Protein AF-A0A935HG42-F1 (afdb_monomer)

Foldseek 3Di:
DPCVCVCVVDPPCPCVFWDFPDWDWDADPVPRAIAIETEIEGDPDDPDPDPPVLQPQPDWDWDWDWDDDDPNHIYIYTYIHTDRDD

Structure (mmCIF, N/CA/C/O backbone):
data_AF-A0A935HG42-F1
#
_entry.id   AF-A0A935HG42-F1
#
loop_
_atom_site.group_PDB
_atom_site.id
_atom_site.type_symbol
_atom_site.label_atom_id
_atom_site.label_alt_id
_atom_site.label_comp_id
_atom_site.label_asym_id
_atom_site.label_entity_id
_atom_site.label_seq_id
_atom_site.pdbx_PDB_ins_code
_atom_site.Cartn_x
_atom_site.Cartn_y
_atom_site.Cartn_z
_atom_site.occupancy
_atom_site.B_iso_or_equiv
_atom_site.auth_seq_id
_atom_site.auth_comp_id
_atom_site.auth_asym_id
_atom_site.auth_atom_id
_atom_site.pdbx_PDB_model_num
ATOM 1 N N . MET A 1 1 ? 5.331 -12.607 5.551 1.00 55.34 1 MET A N 1
ATOM 2 C CA . MET A 1 1 ? 3.866 -12.458 5.442 1.00 55.34 1 MET A CA 1
ATOM 3 C C . MET A 1 1 ? 3.488 -12.852 4.031 1.00 55.34 1 MET A C 1
ATOM 5 O O . MET A 1 1 ? 4.119 -12.354 3.111 1.00 55.34 1 MET A O 1
ATOM 9 N N . ASP A 1 2 ? 2.535 -13.763 3.865 1.00 68.50 2 ASP A N 1
ATOM 10 C CA . ASP A 1 2 ? 2.042 -14.147 2.540 1.00 68.50 2 ASP A CA 1
ATOM 11 C C . ASP A 1 2 ? 1.149 -13.022 1.994 1.00 68.50 2 ASP A C 1
ATOM 13 O O . ASP A 1 2 ? 0.029 -12.824 2.463 1.00 68.50 2 ASP A O 1
ATOM 17 N N . THR A 1 3 ? 1.660 -12.238 1.045 1.00 74.50 3 THR A N 1
ATOM 18 C CA . THR A 1 3 ? 0.928 -11.133 0.390 1.00 74.50 3 THR A CA 1
ATOM 19 C C . THR A 1 3 ? 0.284 -11.561 -0.930 1.00 74.50 3 THR A C 1
ATOM 21 O O . THR A 1 3 ? -0.354 -10.753 -1.605 1.00 74.50 3 THR A O 1
ATOM 24 N N . SER A 1 4 ? 0.385 -12.850 -1.265 1.00 77.06 4 SER A N 1
ATOM 25 C CA . SER A 1 4 ? -0.044 -13.480 -2.518 1.00 77.06 4 SER A CA 1
ATOM 26 C C . SER A 1 4 ? -1.491 -13.146 -2.906 1.00 77.06 4 SER A C 1
ATOM 28 O O . SER A 1 4 ? -1.796 -12.950 -4.078 1.00 77.06 4 SER A O 1
ATOM 30 N N . TYR A 1 5 ? -2.384 -13.004 -1.923 1.00 83.69 5 TYR A N 1
ATOM 31 C CA . TYR A 1 5 ? -3.798 -12.703 -2.162 1.00 83.69 5 TYR A CA 1
ATOM 32 C C . TYR A 1 5 ? -4.099 -11.216 -2.376 1.00 83.69 5 TYR A C 1
ATOM 34 O O . TYR A 1 5 ? -5.102 -10.882 -3.002 1.00 83.69 5 TYR A O 1
ATOM 42 N N . ILE A 1 6 ? -3.246 -10.312 -1.888 1.00 84.50 6 ILE A N 1
ATOM 43 C CA . ILE A 1 6 ? -3.478 -8.862 -1.983 1.00 84.50 6 ILE A CA 1
ATOM 44 C C . ILE A 1 6 ? -3.367 -8.380 -3.425 1.00 84.50 6 ILE A C 1
ATOM 46 O O . ILE A 1 6 ? -4.134 -7.512 -3.834 1.00 84.50 6 ILE A O 1
ATOM 50 N N . GLY A 1 7 ? -2.499 -9.001 -4.226 1.00 84.81 7 GLY A N 1
ATOM 51 C CA . GLY A 1 7 ? -2.373 -8.686 -5.648 1.00 84.81 7 GLY A CA 1
ATOM 52 C C . GLY A 1 7 ? -3.675 -8.837 -6.442 1.00 84.81 7 GLY A C 1
ATOM 53 O O . GLY A 1 7 ? -3.828 -8.174 -7.460 1.00 84.81 7 GLY A O 1
ATOM 54 N N . HIS A 1 8 ? -4.637 -9.639 -5.968 1.00 86.38 8 HIS A N 1
ATOM 55 C CA . HIS A 1 8 ? -5.951 -9.773 -6.607 1.00 86.38 8 HIS A CA 1
ATOM 56 C C . HIS A 1 8 ? -6.897 -8.593 -6.346 1.00 86.38 8 HIS A C 1
ATOM 58 O O . HIS A 1 8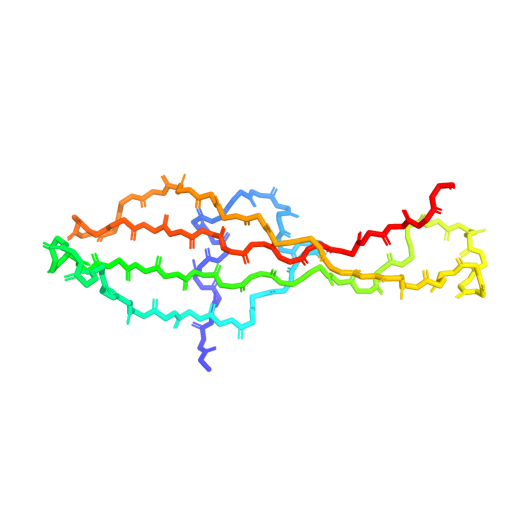 ? -7.851 -8.414 -7.099 1.00 86.38 8 HIS A O 1
ATOM 64 N N . PHE A 1 9 ? -6.658 -7.814 -5.289 1.00 85.81 9 PHE A N 1
ATOM 65 C CA . PHE A 1 9 ? -7.449 -6.622 -4.963 1.00 85.81 9 PHE A CA 1
ATOM 66 C C . PHE A 1 9 ? -6.871 -5.349 -5.580 1.00 85.81 9 PHE A C 1
ATOM 68 O O . PHE A 1 9 ? -7.555 -4.334 -5.634 1.00 85.81 9 PHE A O 1
ATOM 75 N N . LEU A 1 10 ? -5.620 -5.402 -6.037 1.00 87.56 10 LEU A N 1
ATOM 76 C CA . LEU A 1 10 ? -4.947 -4.275 -6.659 1.00 87.56 10 LEU A CA 1
ATOM 77 C C . LEU A 1 10 ? -5.213 -4.239 -8.171 1.00 87.56 10 LEU A C 1
ATOM 79 O O . LEU A 1 10 ? -5.470 -5.278 -8.788 1.00 87.56 10 LEU A O 1
ATOM 83 N N . PRO A 1 11 ? -5.109 -3.056 -8.800 1.00 86.38 11 PRO A N 1
ATOM 84 C CA . PRO A 1 11 ? -5.168 -2.936 -10.248 1.00 86.38 11 PRO A CA 1
ATOM 85 C C . PRO A 1 11 ? -4.197 -3.894 -10.945 1.00 86.38 11 PRO A C 1
ATOM 87 O O . PRO A 1 11 ? -3.031 -4.034 -10.558 1.00 86.38 11 PRO A O 1
ATOM 90 N N . LYS A 1 12 ? -4.676 -4.539 -12.014 1.00 87.12 12 LYS A N 1
ATOM 91 C CA . LYS A 1 12 ? -3.858 -5.456 -12.810 1.00 87.12 12 LYS A CA 1
ATOM 92 C C . LYS A 1 12 ? -2.616 -4.726 -13.334 1.00 87.12 12 LYS A C 1
ATOM 94 O O . LYS A 1 12 ? -2.727 -3.646 -13.903 1.00 87.12 12 LYS A O 1
ATOM 99 N N . GLY A 1 13 ? -1.456 -5.343 -13.141 1.00 84.88 13 GLY A N 1
ATOM 100 C CA . GLY A 1 13 ? -0.161 -4.820 -13.575 1.00 84.88 13 GLY A CA 1
ATOM 101 C C . GLY A 1 13 ? 0.494 -3.813 -12.631 1.00 84.88 13 GLY A C 1
ATOM 102 O O . GLY A 1 13 ? 1.643 -3.444 -12.845 1.00 84.88 13 GLY A O 1
ATOM 103 N N . LEU A 1 14 ? -0.159 -3.417 -11.530 1.00 87.81 14 LEU A N 1
ATOM 104 C CA . LEU A 1 14 ? 0.465 -2.527 -10.542 1.00 87.81 14 LEU A CA 1
ATOM 105 C C . LEU A 1 14 ? 1.721 -3.160 -9.919 1.00 87.81 14 LEU A C 1
ATOM 107 O O . LEU A 1 14 ? 2.770 -2.526 -9.839 1.00 87.81 14 LEU A O 1
ATOM 111 N N . LEU A 1 15 ? 1.634 -4.440 -9.549 1.00 89.00 15 LEU A N 1
ATOM 112 C CA . LEU A 1 15 ? 2.741 -5.192 -8.942 1.00 89.00 15 LEU A CA 1
ATOM 113 C C . LEU A 1 15 ? 3.831 -5.621 -9.938 1.00 89.00 15 LEU A C 1
ATOM 115 O O . LEU A 1 15 ? 4.815 -6.258 -9.552 1.00 89.00 15 LEU A O 1
ATOM 119 N N . GLU A 1 16 ? 3.670 -5.295 -11.223 1.00 88.06 16 GLU A N 1
ATOM 120 C CA . GLU A 1 16 ? 4.763 -5.407 -12.189 1.00 88.06 16 GLU A CA 1
ATOM 121 C C . GLU A 1 16 ? 5.789 -4.296 -11.937 1.00 88.06 16 GLU A C 1
ATOM 123 O O . GLU A 1 16 ? 6.984 -4.572 -11.989 1.00 88.06 16 GLU A O 1
ATOM 128 N N . TYR A 1 17 ? 5.333 -3.092 -11.559 1.00 86.56 17 TYR A N 1
ATOM 129 C CA . TYR A 1 17 ? 6.159 -1.892 -11.364 1.00 86.56 17 TYR A CA 1
ATOM 130 C C . TYR A 1 17 ? 6.477 -1.557 -9.907 1.00 86.56 17 TYR A C 1
ATOM 132 O O . TYR A 1 17 ? 7.498 -0.926 -9.640 1.00 86.56 17 TYR A O 1
ATOM 140 N N . PHE A 1 18 ? 5.625 -1.970 -8.972 1.00 89.50 18 PHE A N 1
ATOM 141 C CA . PHE A 1 18 ? 5.755 -1.648 -7.554 1.00 89.50 18 PHE A CA 1
ATOM 142 C C . PHE A 1 18 ? 5.862 -2.913 -6.708 1.00 89.50 18 PHE A C 1
ATOM 144 O O . PHE A 1 18 ? 5.211 -3.920 -6.990 1.00 89.50 18 PHE A O 1
ATOM 151 N N . ASP A 1 19 ? 6.643 -2.838 -5.636 1.00 91.00 19 ASP A N 1
ATOM 152 C CA . ASP A 1 19 ? 6.675 -3.854 -4.589 1.00 91.00 19 ASP A CA 1
ATOM 153 C C . ASP A 1 19 ? 5.879 -3.397 -3.372 1.00 91.00 19 ASP A C 1
ATOM 155 O O . ASP A 1 19 ? 5.952 -2.241 -2.957 1.00 91.00 19 ASP A O 1
ATOM 159 N N . ILE A 1 20 ? 5.124 -4.327 -2.783 1.00 91.38 20 ILE A N 1
ATOM 160 C CA . ILE A 1 20 ? 4.459 -4.105 -1.498 1.00 91.38 20 ILE A CA 1
ATOM 161 C C . ILE A 1 20 ? 5.526 -4.182 -0.411 1.00 91.38 20 ILE A C 1
ATOM 163 O O . ILE A 1 20 ? 6.097 -5.247 -0.174 1.00 91.38 20 ILE A O 1
ATOM 167 N N . THR A 1 21 ? 5.770 -3.065 0.262 1.00 91.69 21 THR A N 1
ATOM 168 C CA . THR A 1 21 ? 6.808 -2.953 1.294 1.00 91.69 21 THR A CA 1
ATOM 169 C C . THR A 1 21 ? 6.251 -2.996 2.709 1.00 91.69 21 THR A C 1
ATOM 171 O O . THR A 1 21 ? 6.981 -3.316 3.644 1.00 91.69 21 THR A O 1
ATOM 174 N N . GLY A 1 22 ? 4.950 -2.758 2.875 1.00 91.56 22 GLY A N 1
ATOM 175 C CA . GLY A 1 22 ? 4.289 -2.814 4.173 1.00 91.56 22 GLY A CA 1
ATOM 176 C C . GLY A 1 22 ? 2.773 -2.842 4.053 1.00 91.56 22 GLY A C 1
ATOM 177 O O . GLY A 1 22 ? 2.207 -2.339 3.082 1.00 91.56 22 GLY A O 1
ATOM 178 N N . ILE A 1 23 ? 2.126 -3.464 5.034 1.00 91.38 23 ILE A N 1
ATOM 179 C CA . ILE A 1 23 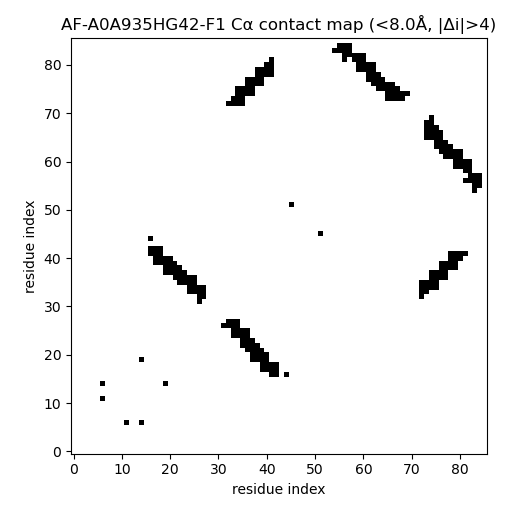? 0.675 -3.448 5.204 1.00 91.38 23 ILE A CA 1
ATOM 180 C C . ILE A 1 23 ? 0.415 -3.233 6.687 1.00 91.38 23 ILE A C 1
ATOM 182 O O . ILE A 1 23 ? 0.681 -4.120 7.499 1.00 91.38 23 ILE A O 1
ATOM 186 N N . ASP A 1 24 ? -0.122 -2.070 7.020 1.00 92.50 24 ASP A N 1
ATOM 187 C CA . ASP A 1 24 ? -0.283 -1.620 8.394 1.00 92.50 24 ASP A CA 1
ATOM 188 C C . ASP A 1 24 ? -1.750 -1.299 8.679 1.00 92.50 24 ASP A C 1
ATOM 190 O O . ASP A 1 24 ? -2.460 -0.729 7.849 1.00 92.50 24 ASP A O 1
ATOM 194 N N . GLU A 1 25 ? -2.216 -1.662 9.872 1.00 93.31 25 GLU A N 1
ATOM 195 C CA . GLU A 1 25 ? -3.490 -1.179 10.399 1.00 93.31 25 GLU A CA 1
ATOM 196 C C . GLU A 1 25 ? -3.217 0.061 11.256 1.00 93.31 25 GLU A C 1
ATOM 198 O O . GLU A 1 25 ? -2.560 -0.015 12.294 1.00 93.31 25 GLU A O 1
ATOM 203 N N . LEU A 1 26 ? -3.710 1.209 10.804 1.00 93.12 26 LEU A N 1
ATOM 204 C CA . LEU A 1 26 ? -3.469 2.520 11.396 1.00 93.12 26 LEU A CA 1
ATOM 205 C C . LEU A 1 26 ? -4.775 3.146 11.887 1.00 93.12 26 LEU A C 1
ATOM 207 O O . LEU A 1 26 ? -5.873 2.692 11.575 1.00 93.12 26 LEU A O 1
ATOM 211 N N . CYS A 1 27 ? -4.665 4.212 12.677 1.00 92.50 27 CYS A N 1
ATOM 212 C CA . CYS A 1 27 ? -5.816 4.918 13.229 1.00 92.50 27 CYS A CA 1
ATOM 213 C C . CYS A 1 27 ? -5.658 6.427 13.049 1.00 92.50 27 CYS A C 1
ATOM 215 O O . CYS A 1 27 ? -4.620 7.001 13.386 1.00 92.50 27 CYS A O 1
ATOM 217 N N . PHE A 1 28 ? -6.694 7.086 12.533 1.00 88.75 28 PHE A N 1
ATOM 218 C CA . PHE A 1 28 ? -6.748 8.540 12.496 1.00 88.75 28 PHE A CA 1
ATOM 219 C C . PHE A 1 28 ? -6.926 9.073 13.915 1.00 88.75 28 PHE A C 1
ATOM 221 O O . PHE A 1 28 ? -7.944 8.840 14.561 1.00 88.75 28 PHE A O 1
ATOM 228 N N . VAL A 1 29 ? -5.952 9.846 14.396 1.00 89.06 29 VAL A N 1
ATOM 229 C CA . VAL A 1 29 ? -5.973 10.401 15.761 1.00 89.06 29 VAL A CA 1
ATOM 230 C C . VAL A 1 29 ? -7.172 11.332 15.984 1.00 89.06 29 VAL A C 1
ATOM 232 O O . VAL A 1 29 ? -7.724 11.369 17.081 1.00 89.06 29 VAL A O 1
ATOM 235 N N . LYS A 1 30 ? -7.591 12.066 14.944 1.00 87.00 30 LYS A N 1
ATOM 236 C CA . LYS A 1 30 ? -8.705 13.025 15.013 1.00 87.00 30 LYS A CA 1
ATOM 237 C C . LYS A 1 30 ? -10.064 12.337 15.155 1.00 87.00 30 LYS A C 1
ATOM 239 O O . LYS A 1 30 ? -10.824 12.686 16.050 1.00 87.00 30 LYS A O 1
ATOM 244 N N . ASP A 1 31 ? -10.331 11.344 14.314 1.00 86.44 31 ASP A N 1
ATOM 245 C CA . ASP A 1 31 ? -11.651 10.710 14.198 1.00 86.44 31 ASP A CA 1
ATOM 246 C C . ASP A 1 31 ? -11.740 9.355 14.919 1.00 86.44 31 ASP A C 1
ATOM 248 O O . ASP A 1 31 ? -12.804 8.741 14.968 1.00 86.44 31 ASP A O 1
ATOM 252 N N . ARG A 1 32 ? -10.619 8.876 15.485 1.00 89.38 32 ARG A N 1
ATOM 253 C CA . ARG A 1 32 ? -10.456 7.536 16.086 1.00 89.38 32 ARG A CA 1
ATOM 254 C C . ARG A 1 32 ? -10.910 6.403 15.158 1.00 89.38 32 ARG A C 1
ATOM 256 O O . ARG A 1 32 ? -11.323 5.340 15.620 1.00 89.38 32 ARG A O 1
ATOM 263 N N . SER A 1 33 ? -10.847 6.636 13.850 1.00 88.75 33 SER A N 1
ATOM 264 C CA . SER A 1 33 ? -11.234 5.679 12.823 1.00 88.75 33 SER A CA 1
ATOM 265 C C . SER A 1 33 ? -10.022 4.878 12.365 1.00 88.75 33 SER A C 1
ATOM 267 O O . SER A 1 33 ? -8.941 5.417 12.126 1.00 88.75 33 SER A O 1
ATOM 269 N N . VAL A 1 34 ? -10.206 3.566 12.260 1.00 93.25 34 VAL A N 1
ATOM 270 C CA . VAL A 1 34 ? -9.152 2.634 11.860 1.00 93.25 34 VAL A CA 1
ATOM 271 C C . VAL A 1 34 ? -9.168 2.467 10.342 1.00 93.25 34 VAL A C 1
ATOM 273 O O . VAL A 1 34 ? -10.236 2.320 9.745 1.00 93.25 34 VAL A O 1
ATOM 276 N N . TYR A 1 35 ? -7.992 2.465 9.725 1.00 93.31 35 TYR A N 1
ATOM 277 C CA . TYR A 1 35 ? -7.786 2.280 8.293 1.00 93.31 35 TYR A CA 1
ATOM 278 C C . TYR A 1 35 ? -6.603 1.346 8.038 1.00 93.31 35 TYR A C 1
ATOM 280 O O . TYR A 1 35 ? -5.761 1.138 8.907 1.00 93.31 35 TYR A O 1
ATOM 288 N N . PHE A 1 36 ? -6.542 0.775 6.843 1.00 93.12 36 PHE A N 1
ATOM 289 C CA . PHE A 1 36 ? -5.380 0.025 6.385 1.00 93.12 36 PHE A CA 1
ATOM 290 C C . PHE A 1 36 ? -4.539 0.895 5.463 1.00 93.12 36 PHE A C 1
ATOM 292 O O . PHE A 1 36 ? -5.083 1.608 4.620 1.00 93.12 36 PHE A O 1
ATOM 299 N N . GLN A 1 37 ? -3.224 0.804 5.592 1.00 93.25 37 GLN A N 1
ATOM 300 C CA . GLN A 1 37 ? -2.277 1.397 4.662 1.00 93.25 37 GLN A CA 1
ATOM 301 C C . GLN A 1 37 ? -1.463 0.288 4.005 1.00 93.25 37 GLN A C 1
ATOM 303 O O . GLN A 1 37 ? -0.888 -0.550 4.693 1.00 93.25 37 GLN A O 1
ATOM 308 N N . ILE A 1 38 ? -1.418 0.290 2.676 1.00 92.75 38 ILE A N 1
ATOM 309 C CA . ILE A 1 38 ? -0.547 -0.567 1.875 1.00 92.75 38 ILE A CA 1
ATOM 310 C C . ILE A 1 38 ? 0.542 0.328 1.293 1.00 92.75 38 ILE A C 1
ATOM 312 O O . ILE A 1 38 ? 0.259 1.222 0.495 1.00 92.75 38 ILE A O 1
ATOM 316 N N . SER A 1 39 ? 1.779 0.086 1.704 1.00 93.12 39 SER A N 1
ATOM 317 C CA . SER A 1 39 ? 2.957 0.814 1.243 1.00 93.12 39 SER A CA 1
ATOM 318 C C . SER A 1 39 ? 3.516 0.143 -0.010 1.00 93.12 39 SER A C 1
ATOM 320 O O . SER A 1 39 ? 3.746 -1.069 -0.026 1.00 93.12 39 SER A O 1
ATOM 322 N N . LEU A 1 40 ? 3.703 0.934 -1.063 1.00 91.94 40 LEU A N 1
ATOM 323 C CA . LEU A 1 40 ? 4.159 0.511 -2.382 1.00 91.94 40 LEU A CA 1
ATOM 324 C C . LEU A 1 40 ? 5.405 1.313 -2.757 1.00 91.94 40 LEU A C 1
ATOM 326 O O . LEU A 1 40 ? 5.352 2.541 -2.820 1.00 91.94 40 LEU A O 1
ATOM 330 N N . GLU A 1 41 ? 6.513 0.636 -3.044 1.00 90.69 41 GLU A N 1
ATOM 331 C CA . GLU A 1 41 ? 7.730 1.282 -3.547 1.00 90.69 41 GLU A CA 1
ATOM 332 C C . GLU A 1 41 ? 7.976 0.905 -5.006 1.00 90.69 41 GLU A C 1
ATOM 334 O O . GLU A 1 41 ? 7.849 -0.253 -5.401 1.00 90.69 41 GLU A O 1
ATOM 339 N N . GLU A 1 42 ? 8.311 1.903 -5.822 1.00 88.06 42 GLU A N 1
ATOM 340 C CA . GLU A 1 42 ? 8.646 1.697 -7.229 1.00 88.06 42 GLU A CA 1
ATOM 341 C C . GLU A 1 42 ? 9.922 0.857 -7.373 1.00 88.06 42 GLU A C 1
ATOM 343 O O . GLU A 1 42 ? 10.964 1.162 -6.776 1.00 88.06 42 GLU A O 1
ATOM 348 N N . ARG A 1 43 ? 9.856 -0.193 -8.201 1.00 84.88 43 ARG A N 1
ATOM 349 C CA . ARG A 1 43 ? 11.016 -1.025 -8.524 1.00 84.88 43 ARG A CA 1
ATOM 350 C C . ARG A 1 43 ? 12.056 -0.233 -9.302 1.00 84.88 43 ARG A C 1
ATOM 352 O O . ARG A 1 43 ? 11.743 0.563 -10.181 1.00 84.88 43 ARG A O 1
ATOM 359 N N . ASN A 1 44 ? 13.323 -0.556 -9.059 1.00 71.31 44 ASN A N 1
ATOM 360 C CA . ASN A 1 44 ? 14.441 -0.122 -9.897 1.00 71.31 44 ASN A CA 1
ATOM 361 C C . ASN A 1 44 ? 14.460 -0.890 -11.226 1.00 71.31 44 ASN A C 1
ATOM 363 O O . ASN A 1 44 ? 15.333 -1.727 -11.445 1.00 71.31 44 ASN A O 1
ATOM 367 N N . MET A 1 45 ? 13.489 -0.644 -12.101 1.00 66.62 45 MET A N 1
ATOM 368 C CA . MET A 1 45 ? 13.503 -1.198 -13.451 1.00 66.62 45 MET A CA 1
ATOM 369 C C . MET A 1 45 ? 13.866 -0.101 -14.438 1.00 66.62 45 MET A C 1
ATOM 371 O O . MET A 1 45 ? 13.169 0.904 -14.556 1.00 66.62 45 MET A O 1
ATOM 375 N N . ILE A 1 46 ? 14.968 -0.303 -15.156 1.00 62.00 46 ILE A N 1
ATOM 376 C CA . ILE A 1 46 ? 15.341 0.562 -16.269 1.00 62.00 46 ILE A CA 1
ATOM 377 C C . ILE A 1 46 ? 14.358 0.260 -17.403 1.00 62.00 46 ILE A C 1
ATOM 379 O O . ILE A 1 46 ? 14.416 -0.792 -18.038 1.00 62.00 46 ILE A O 1
ATOM 383 N N . LEU A 1 47 ? 13.407 1.164 -17.626 1.00 55.53 47 LEU A N 1
ATOM 384 C CA . LEU A 1 47 ? 12.515 1.110 -18.780 1.00 55.53 47 LEU A CA 1
ATOM 385 C C . LEU A 1 47 ? 13.282 1.612 -20.018 1.00 55.53 47 LEU A C 1
ATOM 387 O O . LEU A 1 47 ? 13.208 2.791 -20.352 1.00 55.53 47 LEU A O 1
ATOM 391 N N . GLY A 1 48 ? 14.031 0.723 -20.681 1.00 57.34 48 GLY A N 1
ATOM 392 C CA . GLY A 1 48 ? 14.685 0.980 -21.977 1.00 57.34 48 GLY A CA 1
ATOM 393 C C . GLY A 1 48 ? 16.221 0.930 -21.976 1.00 57.34 48 GLY A C 1
ATOM 394 O O . GLY A 1 48 ? 16.842 0.537 -20.996 1.00 57.34 48 GLY A O 1
ATOM 395 N N . ASP A 1 49 ? 16.823 1.340 -23.097 1.00 49.94 49 ASP A N 1
ATOM 396 C CA . ASP A 1 49 ? 18.280 1.422 -23.338 1.00 49.94 49 ASP A CA 1
ATOM 397 C C . ASP A 1 49 ? 18.863 2.747 -22.809 1.00 49.94 49 ASP A C 1
ATOM 399 O O . ASP A 1 49 ? 19.610 3.449 -23.484 1.00 49.94 49 ASP A O 1
ATOM 403 N N . VAL A 1 50 ? 18.421 3.172 -21.624 1.00 53.19 50 VAL A N 1
ATOM 404 C CA . VAL A 1 50 ? 18.867 4.440 -21.040 1.00 53.19 50 VAL A CA 1
ATOM 405 C C . VAL A 1 50 ? 19.907 4.124 -19.981 1.00 53.19 50 VAL A C 1
ATOM 407 O O . VAL A 1 50 ? 19.604 3.504 -18.962 1.00 53.19 50 VAL A O 1
ATOM 410 N N . ASP A 1 51 ? 21.138 4.531 -20.277 1.00 48.84 51 ASP A N 1
ATOM 411 C CA . ASP A 1 51 ? 22.327 4.436 -19.438 1.00 48.84 51 ASP A CA 1
ATOM 412 C C . ASP A 1 51 ? 21.985 4.654 -17.952 1.00 48.84 51 ASP A C 1
ATOM 414 O O . ASP A 1 51 ? 21.602 5.750 -17.531 1.00 48.84 51 ASP A O 1
ATOM 418 N N . GLY A 1 52 ? 22.137 3.606 -17.132 1.00 53.34 52 GLY A N 1
ATOM 419 C CA . GLY A 1 52 ? 21.882 3.654 -15.683 1.00 53.34 52 GLY A CA 1
ATOM 420 C C . GLY A 1 52 ? 22.756 4.671 -14.932 1.00 53.34 52 GLY A C 1
ATOM 421 O O . GLY A 1 52 ? 22.558 4.901 -13.742 1.00 53.34 52 GLY A O 1
ATOM 422 N N . THR A 1 53 ? 23.703 5.298 -15.633 1.00 51.88 53 THR A N 1
ATOM 423 C CA . THR A 1 53 ? 24.582 6.377 -15.177 1.00 51.88 53 THR A CA 1
ATOM 424 C C . THR A 1 53 ? 23.926 7.766 -15.193 1.00 51.88 53 THR A C 1
ATOM 426 O O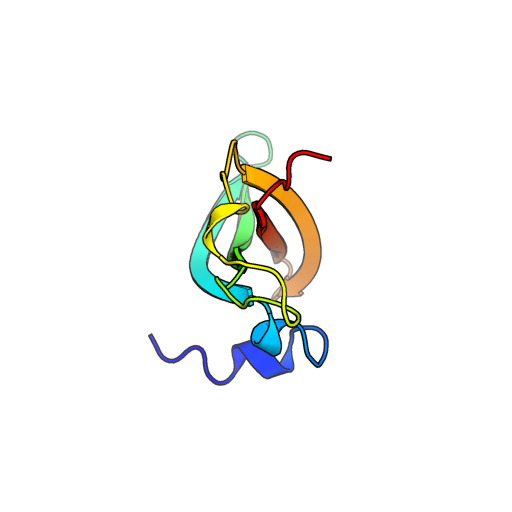 . THR A 1 53 ? 24.403 8.638 -14.475 1.00 51.88 53 THR A O 1
ATOM 429 N N . GLN A 1 54 ? 22.816 7.982 -15.921 1.00 47.81 54 GLN A N 1
ATOM 430 C CA . GLN A 1 54 ? 22.019 9.228 -15.850 1.00 47.81 54 GLN A CA 1
ATOM 431 C C . GLN A 1 54 ? 20.889 9.177 -14.805 1.00 47.81 54 GLN A C 1
ATOM 433 O O . GLN A 1 54 ? 20.179 10.158 -14.593 1.00 47.81 54 GLN A O 1
ATOM 438 N N . TYR A 1 55 ? 20.730 8.048 -14.111 1.00 51.09 55 TYR A N 1
ATOM 439 C CA . TYR A 1 55 ? 19.740 7.850 -13.050 1.00 51.09 55 TYR A CA 1
ATOM 440 C C . TYR A 1 55 ? 20.206 8.463 -11.710 1.00 51.09 55 TYR A C 1
ATOM 442 O O . TYR A 1 55 ? 20.249 7.796 -10.674 1.00 51.09 55 TYR A O 1
ATOM 450 N N . GLU A 1 56 ? 20.554 9.753 -11.690 1.00 48.06 56 GLU A N 1
ATOM 451 C CA . GLU A 1 56 ? 20.747 10.472 -10.424 1.00 48.06 56 GLU A CA 1
ATOM 452 C C . GLU A 1 56 ? 19.382 10.698 -9.753 1.00 48.06 56 GLU A C 1
ATOM 454 O O . GLU A 1 56 ? 18.649 11.648 -10.030 1.00 48.06 56 GLU A O 1
ATOM 459 N N . SER A 1 57 ? 19.016 9.782 -8.852 1.00 50.53 57 SER A N 1
ATOM 460 C CA . SER A 1 57 ? 17.827 9.903 -8.004 1.00 50.53 57 SER A CA 1
ATOM 461 C C . SER A 1 57 ? 17.991 11.102 -7.062 1.00 50.53 57 SER A C 1
ATOM 463 O O . SER A 1 57 ? 18.700 11.002 -6.063 1.00 50.53 57 SER A O 1
ATOM 465 N N . LYS A 1 58 ? 17.330 12.234 -7.340 1.00 59.19 58 LYS A N 1
ATOM 466 C CA . LYS A 1 58 ? 17.344 13.401 -6.432 1.00 59.19 58 LYS A CA 1
ATOM 467 C C 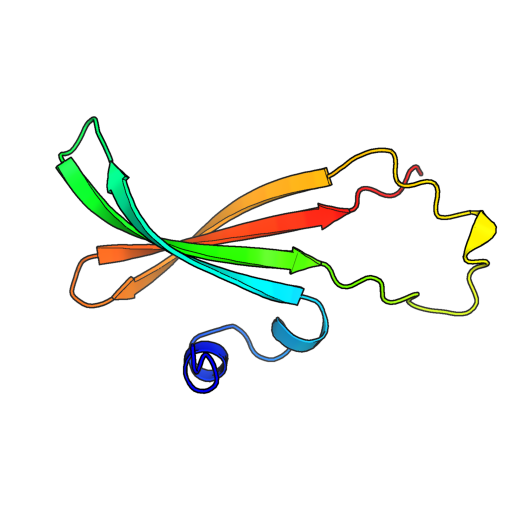. LYS A 1 58 ? 16.265 13.379 -5.342 1.00 59.19 58 LYS A C 1
ATOM 469 O O . LYS A 1 58 ? 16.328 14.203 -4.433 1.00 59.19 58 LYS A O 1
ATOM 474 N N . GLY A 1 59 ? 15.307 12.448 -5.375 1.00 63.06 59 GLY A N 1
ATOM 475 C CA . GLY A 1 59 ? 14.288 12.340 -4.329 1.00 63.06 59 GLY A CA 1
ATOM 476 C C . GLY A 1 59 ? 13.225 11.268 -4.569 1.00 63.06 59 GLY A C 1
ATOM 477 O O . GLY A 1 59 ? 13.287 10.501 -5.531 1.00 63.06 59 GLY A O 1
ATOM 478 N N . PHE A 1 60 ? 12.242 11.240 -3.668 1.00 67.06 60 PHE A N 1
ATOM 479 C CA . PHE A 1 60 ? 11.051 10.400 -3.753 1.00 67.06 60 PHE A CA 1
ATOM 480 C C . PHE A 1 60 ? 9.805 11.277 -3.634 1.00 67.06 60 PHE A C 1
ATOM 482 O O . PHE A 1 60 ? 9.771 12.205 -2.825 1.00 67.06 60 PHE A O 1
ATOM 489 N N . THR A 1 61 ? 8.778 10.974 -4.418 1.00 77.69 61 THR A N 1
ATOM 490 C CA . THR A 1 61 ? 7.449 11.572 -4.280 1.00 77.69 61 THR A CA 1
ATOM 491 C C . THR A 1 61 ? 6.518 10.534 -3.676 1.00 77.69 61 THR A C 1
ATOM 493 O O . THR A 1 61 ? 6.361 9.450 -4.237 1.00 77.69 61 THR A O 1
ATOM 496 N N . GLU A 1 62 ? 5.913 10.864 -2.538 1.00 82.12 62 GLU A N 1
ATOM 497 C CA . GLU A 1 62 ? 4.911 10.023 -1.887 1.00 82.12 62 GLU A CA 1
ATOM 498 C C . GLU A 1 62 ? 3.509 10.506 -2.269 1.00 82.12 62 GLU A C 1
ATOM 500 O O . GLU A 1 62 ? 3.186 11.688 -2.134 1.00 82.12 62 GLU A O 1
ATOM 505 N N . ILE A 1 63 ? 2.695 9.596 -2.796 1.00 87.19 63 ILE A N 1
ATOM 506 C CA . ILE A 1 63 ? 1.308 9.841 -3.184 1.00 87.19 63 ILE A CA 1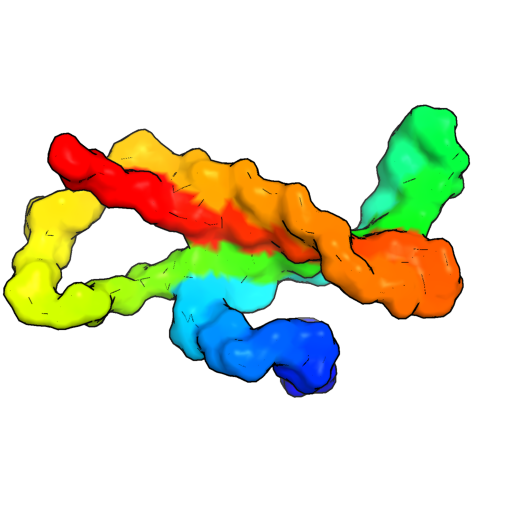
ATOM 507 C C . ILE A 1 63 ? 0.444 8.849 -2.420 1.00 87.19 63 ILE A C 1
ATOM 509 O O . ILE A 1 63 ? 0.614 7.641 -2.567 1.00 87.19 63 ILE A O 1
ATOM 513 N N . THR A 1 64 ? -0.516 9.359 -1.653 1.00 88.88 64 THR A N 1
ATOM 514 C CA . THR A 1 64 ? -1.473 8.526 -0.922 1.00 88.88 64 THR A CA 1
ATOM 515 C C . THR A 1 64 ? -2.847 8.627 -1.567 1.00 88.88 64 THR A C 1
ATOM 517 O O . THR A 1 64 ? -3.428 9.710 -1.640 1.00 88.88 64 THR A O 1
ATOM 520 N N . LEU A 1 65 ? -3.371 7.496 -2.033 1.00 90.00 65 LEU A N 1
ATOM 521 C CA . LEU A 1 65 ? -4.694 7.372 -2.649 1.00 90.00 65 LEU A CA 1
ATOM 522 C C . LEU A 1 65 ? -5.593 6.511 -1.757 1.00 90.00 65 LEU A C 1
ATOM 524 O O . LEU A 1 65 ? -5.158 5.478 -1.260 1.00 90.00 65 LEU A O 1
ATOM 528 N N . GLN A 1 66 ? -6.853 6.908 -1.588 1.00 89.81 66 GLN A N 1
ATOM 529 C CA . GLN A 1 66 ? -7.883 6.028 -1.039 1.00 89.81 66 GLN A CA 1
ATOM 530 C C . GLN A 1 66 ? -8.441 5.115 -2.139 1.00 89.81 66 GLN A C 1
ATOM 532 O O . GLN A 1 66 ? -8.861 5.613 -3.182 1.00 89.81 66 GLN A O 1
ATOM 537 N N . ASP A 1 67 ? -8.484 3.808 -1.880 1.00 86.44 67 ASP A N 1
ATOM 538 C CA . ASP A 1 67 ? -8.909 2.801 -2.858 1.00 86.44 67 ASP A CA 1
ATOM 539 C C . ASP A 1 67 ? -10.273 2.1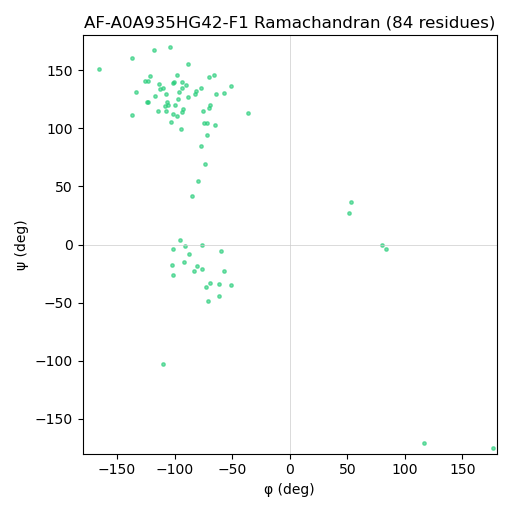93 -2.462 1.00 86.44 67 ASP A C 1
ATOM 541 O O . ASP A 1 67 ? -11.310 2.847 -2.598 1.00 86.44 67 ASP A O 1
ATOM 545 N N . PHE A 1 68 ? -10.308 0.978 -1.906 1.00 86.38 68 PHE A N 1
ATOM 546 C CA . PHE A 1 68 ? -11.538 0.298 -1.474 1.00 86.38 68 PHE A CA 1
ATOM 547 C C . PHE A 1 68 ? -11.748 0.308 0.049 1.00 86.38 68 PHE A C 1
ATOM 549 O O . PHE A 1 68 ? -10.878 0.669 0.841 1.00 86.38 68 PHE A O 1
ATOM 556 N N . LEU A 1 69 ? -12.944 -0.110 0.473 1.00 88.56 69 LEU A N 1
ATOM 557 C CA . LEU A 1 69 ? -13.268 -0.357 1.877 1.00 88.56 69 LEU A CA 1
ATOM 558 C C . LEU A 1 69 ? -13.106 -1.850 2.196 1.00 88.56 69 LEU A C 1
ATOM 560 O O . LEU A 1 69 ? -13.678 -2.699 1.513 1.00 88.56 69 LEU A O 1
ATOM 564 N N . VAL A 1 70 ? -12.410 -2.181 3.285 1.00 88.25 70 VAL A N 1
ATOM 565 C CA . VAL A 1 70 ? -12.315 -3.546 3.830 1.00 88.25 70 VAL A CA 1
ATOM 566 C C . VAL A 1 70 ? -12.989 -3.582 5.187 1.00 88.25 70 VAL A C 1
ATOM 568 O O . VAL A 1 70 ? -12.524 -2.959 6.137 1.00 88.25 70 VAL A O 1
ATOM 571 N N . ARG A 1 71 ? -14.091 -4.335 5.298 1.00 88.31 71 ARG A N 1
ATOM 572 C CA . ARG A 1 71 ? -14.852 -4.486 6.556 1.00 88.31 71 ARG A CA 1
ATOM 573 C C . ARG A 1 71 ? -15.245 -3.134 7.184 1.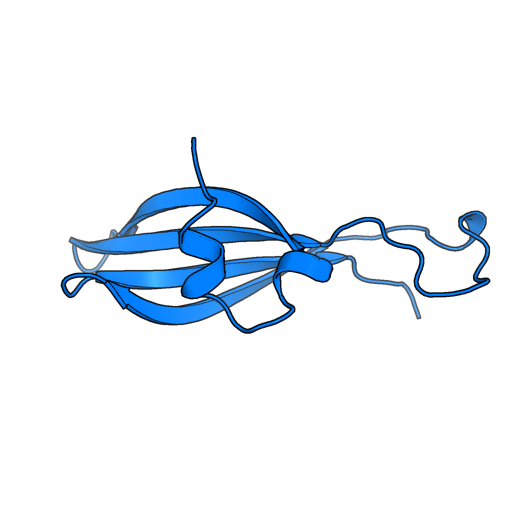00 88.31 71 ARG A C 1
ATOM 575 O O . ARG A 1 71 ? -15.215 -2.982 8.399 1.00 88.31 71 ARG A O 1
ATOM 582 N N . GLY A 1 72 ? -15.570 -2.146 6.348 1.00 86.06 72 GLY A N 1
ATOM 583 C CA . GLY A 1 72 ? -15.921 -0.787 6.780 1.00 86.06 72 GLY A CA 1
ATOM 584 C C . GLY A 1 72 ? -14.732 0.119 7.125 1.00 86.06 72 GLY A C 1
ATOM 585 O O . GLY A 1 72 ? -14.951 1.282 7.446 1.00 86.06 72 GLY A O 1
ATOM 586 N N . LYS A 1 73 ? -13.490 -0.373 7.031 1.00 90.88 73 LYS A N 1
ATOM 587 C CA . LYS A 1 73 ? -12.263 0.425 7.166 1.00 90.88 73 LYS A CA 1
ATOM 588 C C . LYS A 1 73 ? -11.783 0.878 5.788 1.00 90.88 73 LYS A C 1
ATOM 590 O O . LYS A 1 73 ? -11.834 0.099 4.838 1.00 90.88 73 LYS A O 1
ATOM 595 N N . ALA A 1 74 ? -11.311 2.116 5.676 1.00 92.12 74 ALA A N 1
ATOM 596 C CA . ALA A 1 74 ? -10.705 2.608 4.441 1.00 92.12 74 ALA A CA 1
ATOM 597 C C . ALA A 1 74 ? -9.349 1.942 4.186 1.00 92.12 74 ALA A C 1
ATOM 599 O O . ALA A 1 74 ? -8.612 1.674 5.134 1.00 92.12 74 ALA A O 1
ATOM 600 N N . VAL A 1 75 ? -9.029 1.679 2.920 1.00 92.88 75 VAL A N 1
ATOM 601 C CA . VAL A 1 75 ? -7.694 1.260 2.484 1.00 92.88 75 VAL A CA 1
ATOM 602 C C . VAL A 1 75 ? -7.036 2.416 1.746 1.00 92.88 75 VAL A C 1
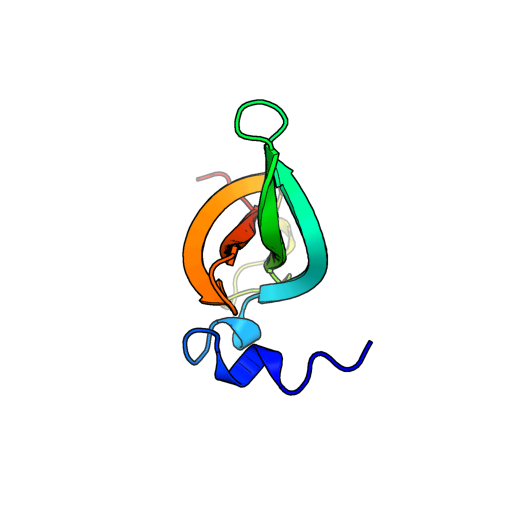ATOM 604 O O . VAL A 1 75 ? -7.624 2.995 0.831 1.00 92.88 75 VAL A O 1
ATOM 607 N N . TYR A 1 76 ? -5.808 2.727 2.144 1.00 93.62 76 TYR A N 1
ATOM 608 C CA . TYR A 1 76 ? -4.956 3.710 1.497 1.00 93.62 76 TYR A CA 1
ATOM 609 C C . TYR A 1 76 ? -3.761 3.024 0.847 1.00 93.62 76 TYR A C 1
ATOM 611 O O . TYR A 1 76 ? -3.104 2.186 1.462 1.00 93.62 76 TYR A O 1
ATOM 619 N N . LEU A 1 77 ? -3.467 3.407 -0.389 1.00 92.56 77 LEU A N 1
ATOM 620 C CA . LEU A 1 77 ? -2.263 3.022 -1.111 1.00 92.56 77 LEU A CA 1
ATOM 621 C C . LEU A 1 77 ? -1.257 4.166 -0.974 1.00 92.56 77 LEU A C 1
ATOM 623 O O . LEU A 1 77 ? -1.485 5.244 -1.521 1.00 92.56 77 LEU A O 1
ATOM 627 N N . ALA A 1 78 ? -0.178 3.943 -0.226 1.00 93.06 78 ALA A N 1
ATOM 628 C CA . ALA A 1 78 ? 0.925 4.886 -0.070 1.00 93.06 78 ALA A CA 1
ATOM 629 C C . ALA A 1 78 ? 2.020 4.533 -1.082 1.00 93.06 78 ALA A C 1
ATOM 631 O O . ALA A 1 78 ? 2.782 3.587 -0.890 1.00 93.06 78 ALA A O 1
ATOM 632 N N . ILE A 1 79 ? 2.055 5.262 -2.195 1.00 90.31 79 ILE A N 1
ATOM 633 C CA . ILE A 1 79 ? 2.936 4.995 -3.331 1.00 90.31 79 ILE A CA 1
ATOM 634 C C . ILE A 1 79 ? 4.140 5.921 -3.259 1.00 90.31 79 ILE A C 1
ATOM 636 O O . ILE A 1 79 ? 4.006 7.140 -3.358 1.00 90.31 79 ILE A O 1
ATOM 640 N N . LYS A 1 80 ? 5.329 5.337 -3.165 1.00 88.75 80 LYS A N 1
ATOM 641 C CA . LYS A 1 80 ? 6.599 6.050 -3.205 1.00 88.75 80 LYS A CA 1
ATOM 642 C C . LYS A 1 80 ? 7.247 5.871 -4.573 1.00 88.75 80 LYS A C 1
ATOM 644 O O . LYS A 1 80 ? 7.772 4.806 -4.906 1.00 88.75 80 LYS A O 1
ATOM 649 N N . LYS A 1 81 ? 7.188 6.942 -5.362 1.00 83.50 81 LYS A N 1
ATOM 650 C CA . LYS A 1 81 ? 7.723 7.033 -6.723 1.00 83.50 81 LYS A CA 1
ATOM 651 C C . LYS A 1 81 ? 9.094 7.707 -6.718 1.00 83.50 81 LYS A C 1
ATOM 653 O O . LYS A 1 81 ? 9.322 8.637 -5.939 1.00 83.50 81 LYS A O 1
ATOM 658 N N . LYS A 1 82 ? 9.995 7.301 -7.609 1.00 74.19 82 LYS A N 1
ATOM 659 C CA . LYS A 1 82 ? 11.257 8.013 -7.850 1.00 74.19 82 LYS A CA 1
ATOM 660 C C . LYS A 1 82 ? 11.025 9.190 -8.790 1.00 74.19 82 LYS A C 1
ATOM 662 O O . LYS A 1 82 ? 10.377 9.063 -9.829 1.00 74.19 82 LYS A O 1
ATOM 667 N N . THR A 1 83 ? 11.550 10.354 -8.430 1.00 62.50 83 THR A N 1
ATOM 668 C CA . THR A 1 83 ? 11.483 11.534 -9.297 1.00 62.50 83 THR A CA 1
ATOM 669 C C . THR A 1 83 ? 12.747 11.583 -10.153 1.00 62.50 83 THR A C 1
ATOM 671 O O . THR A 1 83 ? 13.849 11.713 -9.619 1.00 62.50 83 THR A O 1
ATOM 674 N N . LEU A 1 84 ? 12.593 11.465 -11.474 1.00 59.88 84 LEU A N 1
ATOM 675 C CA . LEU A 1 84 ? 13.672 11.716 -12.430 1.00 59.88 84 LEU A CA 1
ATOM 676 C C . LEU A 1 8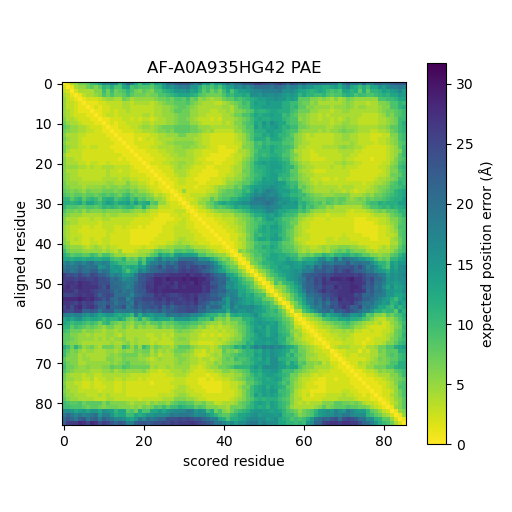4 ? 13.865 13.227 -12.588 1.00 59.88 84 LEU A C 1
ATOM 678 O O . LEU A 1 84 ? 12.885 13.962 -12.724 1.00 59.88 84 LEU A O 1
ATOM 682 N N . ALA A 1 85 ? 15.115 13.692 -12.566 1.00 51.56 85 ALA A N 1
ATOM 683 C CA . ALA A 1 85 ? 15.437 15.051 -12.986 1.00 51.56 85 ALA A CA 1
ATOM 684 C C . ALA A 1 85 ? 15.226 15.141 -14.507 1.00 51.56 85 ALA A C 1
ATOM 686 O O . ALA A 1 85 ? 15.806 14.353 -15.249 1.00 51.56 85 ALA A O 1
ATOM 687 N N . THR A 1 86 ? 14.328 16.028 -14.939 1.00 49.09 86 THR A N 1
ATOM 688 C CA . THR A 1 86 ? 14.115 16.365 -16.358 1.00 49.09 86 THR A CA 1
ATOM 689 C C . THR A 1 86 ? 15.167 17.358 -16.824 1.00 49.09 86 THR A C 1
ATOM 691 O O . THR A 1 86 ? 15.519 18.240 -16.005 1.00 49.09 86 THR A O 1
#

Nearest PDB structures (foldseek):
  5d0q-assembly1_A  TM=2.438E-01  e=1.693E+00  Escherichia coli
  5ayw-assembly1_A  TM=3.478E-01  e=4.324E+00  Escherichia coli K-12
  4k3c-assembly1_A  TM=3.058E-01  e=4.062E+00  [Haemophilus] ducreyi

pLDDT: mean 79.9, std 14.97, range [47.81, 93.62]

Sequence (86 aa):
MDTSYIGHFLPKGLLEYFDITGIDELCFVKDRSVYFQISLEERNMILGDVDGTQYESKGFTEITLQDFLVRGKAVYLAIKKKTLAT

Radius of gyration: 15.48 Å; Cα contacts (8 Å, |Δi|>4): 133; chains: 1; bounding box: 40×30×39 Å

Mean predicted aligned error: 8.49 Å

Secondary structure (DSSP, 8-state):
---TTGGGTSPTTHHHHEEEEEEEEEE-TTT--EEEEEEEEE-----SS--TTS-----EEEEEEEEEEETTEEEEEEEEEEPPP-

Solvent-accessible surface area (backbone atoms only — not comparable to full-atom values): 5446 Å² total; per-residue (Å²): 131,92,58,78,71,56,63,76,78,45,67,89,69,49,70,77,52,30,42,81,76,46,77,44,84,46,66,44,84,89,78,72,45,56,31,38,38,38,32,31,38,56,55,96,66,78,90,64,97,63,65,78,85,76,65,64,72,82,52,72,46,78,46,78,43,79,74,57,70,57,97,87,22,50,31,32,42,38,36,38,39,76,43,77,80,128